Protein AF-A0AAV3JVP4-F1 (afdb_monomer_lite)

Radius of gyration: 19.72 Å; chains: 1; bounding box: 46×32×74 Å

Foldseek 3Di:
DDDDDDDDDDQDPLAAEDEDECPQQQAVVLCVVVQKDFDDDDFDDCVVPLPPLDLVVQLVSSVVSLVVVLVVLLVVCVPDDPVVSVVVSVVSGDDSVNSSVVSVVVNCQQPVQDFQYKYWYAHHVSQKIWIWGFHDGKFFDDPVVLVVSVVVCVVVVGRHDSGGIMTGTGTDDMDGPVRD

pLDDT: mean 93.38, std 7.6, range [49.28, 98.62]

Secondary structure (DSSP, 8-state):
-------PPPPPTT--EEE---TTTTTHHHHHHTTEEE---SS--HHHHTT---HHHHHHHHHHHHHHHHHHHHHHTTTS-HHHHHHHHHHHSPPHHHHHHHHHHHHIIIII--TT-EEEEE-GGGSEEEEEEE-S--EE--HHHHHHHHHHHHHTT-PPP--SEEEEEEEEEEEEGGG-

Structure (mmCIF, N/CA/C/O backbone):
data_AF-A0AAV3JVP4-F1
#
_entry.id   AF-A0AAV3JVP4-F1
#
loop_
_atom_site.group_PDB
_atom_site.id
_atom_site.type_symbol
_atom_site.label_atom_id
_atom_site.label_alt_id
_atom_site.label_comp_id
_atom_site.label_asym_id
_atom_site.label_entity_id
_atom_site.label_seq_id
_atom_site.pdbx_PDB_ins_code
_atom_site.Cartn_x
_atom_site.Cartn_y
_atom_site.Cartn_z
_atom_site.occupancy
_atom_site.B_iso_or_equiv
_atom_site.auth_seq_id
_atom_site.auth_comp_id
_atom_site.auth_asym_id
_atom_site.auth_atom_id
_atom_site.pdbx_PDB_model_num
ATOM 1 N N . MET A 1 1 ? 26.713 -7.521 -40.817 1.00 49.28 1 MET A N 1
ATOM 2 C CA . MET A 1 1 ? 26.461 -6.421 -39.860 1.00 49.28 1 MET A CA 1
ATOM 3 C C . MET A 1 1 ? 25.127 -6.695 -39.186 1.00 49.28 1 MET A C 1
ATOM 5 O O . MET A 1 1 ? 24.176 -6.955 -39.906 1.00 49.28 1 MET A O 1
ATOM 9 N N . LYS A 1 2 ? 25.055 -6.741 -37.848 1.00 52.38 2 LYS A N 1
ATOM 10 C CA . LYS A 1 2 ? 23.762 -6.778 -37.144 1.00 52.38 2 LYS A CA 1
ATOM 11 C C . LYS A 1 2 ? 23.298 -5.335 -36.994 1.00 52.38 2 LYS A C 1
ATOM 13 O O . LYS A 1 2 ? 23.964 -4.557 -36.320 1.00 52.38 2 LYS A O 1
ATOM 18 N N . GLU A 1 3 ? 22.216 -4.981 -37.668 1.00 61.09 3 GLU A N 1
ATOM 19 C CA . GLU A 1 3 ? 21.582 -3.678 -37.500 1.00 61.09 3 GLU A CA 1
ATOM 20 C C . GLU A 1 3 ? 20.998 -3.587 -36.084 1.00 61.09 3 GLU A C 1
ATOM 22 O O . GLU A 1 3 ? 20.192 -4.422 -35.671 1.00 61.09 3 GLU A O 1
ATOM 27 N N . ASN A 1 4 ? 21.452 -2.593 -35.319 1.00 64.12 4 ASN A N 1
ATOM 28 C CA . ASN A 1 4 ? 20.897 -2.268 -34.010 1.00 64.12 4 ASN A CA 1
ATOM 29 C C . ASN A 1 4 ? 19.707 -1.332 -34.215 1.00 64.12 4 ASN A C 1
ATOM 31 O O . ASN A 1 4 ? 19.873 -0.118 -34.323 1.00 64.12 4 ASN A O 1
ATOM 35 N N . TYR A 1 5 ? 18.507 -1.897 -34.264 1.00 74.88 5 TYR A N 1
ATOM 36 C CA . TYR A 1 5 ? 17.285 -1.106 -34.236 1.00 74.88 5 TYR A CA 1
ATOM 37 C C . TYR A 1 5 ? 17.066 -0.549 -32.827 1.00 74.88 5 TYR A C 1
ATOM 39 O O . TYR A 1 5 ? 17.050 -1.293 -31.843 1.00 74.88 5 TYR A O 1
ATOM 47 N N . LEU A 1 6 ? 16.883 0.769 -32.730 1.00 74.38 6 LEU A N 1
ATOM 48 C CA . LEU A 1 6 ? 16.379 1.416 -31.522 1.00 74.38 6 LEU A CA 1
ATOM 49 C C . LEU A 1 6 ? 14.953 0.922 -31.278 1.00 74.38 6 LEU A C 1
ATOM 51 O O . LEU A 1 6 ? 14.026 1.276 -32.005 1.00 74.38 6 LEU A O 1
ATOM 55 N N . LYS A 1 7 ? 14.780 0.087 -30.253 1.00 77.75 7 LYS A N 1
ATOM 56 C CA . LYS A 1 7 ? 13.455 -0.296 -29.778 1.00 77.75 7 LYS A CA 1
ATOM 57 C C . LYS A 1 7 ? 12.867 0.884 -29.006 1.00 77.75 7 LYS A C 1
ATOM 59 O O . LYS A 1 7 ? 13.333 1.199 -27.914 1.00 77.75 7 LYS A O 1
ATOM 64 N N . ILE A 1 8 ? 11.869 1.532 -29.595 1.00 78.25 8 ILE A N 1
ATOM 65 C CA . ILE A 1 8 ? 11.080 2.577 -28.944 1.00 78.25 8 ILE A CA 1
ATOM 66 C C . ILE A 1 8 ? 9.854 1.897 -28.339 1.00 78.25 8 ILE A C 1
ATOM 68 O O . ILE A 1 8 ? 9.064 1.292 -29.064 1.00 78.25 8 ILE A O 1
ATOM 72 N N . ASP A 1 9 ? 9.710 1.973 -27.020 1.00 76.56 9 ASP A N 1
ATOM 73 C CA . ASP A 1 9 ? 8.496 1.509 -26.356 1.00 76.56 9 ASP A CA 1
ATOM 74 C C . ASP A 1 9 ? 7.389 2.559 -26.553 1.00 76.56 9 ASP A C 1
ATOM 76 O O . ASP A 1 9 ? 7.583 3.745 -26.279 1.00 76.56 9 ASP A O 1
ATOM 80 N N . ILE A 1 10 ? 6.233 2.126 -27.059 1.00 84.00 10 ILE A N 1
ATOM 81 C CA . ILE A 1 10 ? 5.043 2.969 -27.215 1.00 84.00 10 ILE A CA 1
ATOM 82 C C . ILE A 1 10 ? 4.247 2.884 -25.915 1.00 84.00 10 ILE A C 1
ATOM 84 O O . ILE A 1 10 ? 3.867 1.789 -25.499 1.00 84.00 10 ILE A O 1
ATOM 88 N N . ILE A 1 11 ? 3.995 4.032 -25.286 1.00 87.38 11 ILE A N 1
ATOM 89 C CA . ILE A 1 11 ? 3.159 4.126 -24.087 1.00 87.38 11 ILE A CA 1
ATOM 90 C C . ILE A 1 11 ? 1.717 4.409 -24.534 1.00 87.38 11 ILE A C 1
ATOM 92 O O . ILE A 1 11 ? 1.503 5.417 -25.207 1.00 87.38 11 ILE A O 1
ATOM 96 N N . PRO A 1 12 ? 0.743 3.544 -24.203 1.00 89.88 12 PRO A N 1
ATOM 97 C CA . PRO A 1 12 ? -0.665 3.791 -24.502 1.00 89.88 12 PRO A CA 1
ATOM 98 C C . PRO A 1 12 ? -1.199 5.090 -23.874 1.00 89.88 12 PRO A C 1
ATOM 100 O O . PRO A 1 12 ? -0.847 5.436 -22.748 1.00 89.88 12 PRO A O 1
ATOM 103 N N . ASP A 1 13 ? -2.126 5.770 -24.553 1.00 90.44 13 ASP A N 1
ATOM 104 C CA . ASP A 1 13 ? -2.698 7.045 -24.078 1.00 90.44 13 ASP A CA 1
ATOM 105 C C . ASP A 1 13 ? -3.485 6.922 -22.761 1.00 90.44 13 ASP A C 1
ATOM 107 O O . ASP A 1 13 ? -3.689 7.904 -22.052 1.00 90.44 13 ASP A O 1
ATOM 111 N N . ASN A 1 14 ? -3.943 5.716 -22.421 1.00 91.12 14 ASN A N 1
ATOM 112 C CA . ASN A 1 14 ? -4.677 5.431 -21.189 1.00 91.12 14 ASN A CA 1
ATOM 113 C C . ASN A 1 14 ? -3.769 5.062 -20.002 1.00 91.12 14 ASN A C 1
ATOM 115 O O . ASN A 1 14 ? -4.283 4.684 -18.948 1.00 91.12 14 ASN A O 1
ATOM 119 N N . THR A 1 15 ? -2.446 5.126 -20.167 1.00 94.25 15 THR A N 1
ATOM 120 C CA . THR A 1 15 ? -1.484 4.813 -19.111 1.00 94.25 15 THR A CA 1
ATOM 121 C C . THR A 1 15 ? -1.413 5.932 -18.076 1.00 94.25 15 THR A C 1
ATOM 123 O O . THR A 1 15 ? -1.081 7.075 -18.394 1.00 94.25 15 THR A O 1
ATOM 126 N N . ASN A 1 16 ? -1.649 5.585 -16.810 1.00 97.00 16 ASN A N 1
ATOM 127 C CA . ASN A 1 16 ? -1.511 6.512 -15.691 1.00 97.00 16 ASN A CA 1
ATOM 128 C C . ASN A 1 16 ? -0.140 6.395 -15.011 1.00 97.00 16 ASN A C 1
ATOM 130 O O . ASN A 1 16 ? 0.576 5.396 -15.132 1.00 97.00 16 ASN A O 1
ATOM 134 N N . TYR A 1 17 ? 0.200 7.429 -14.242 1.00 96.38 17 TYR A N 1
ATOM 135 C CA . TYR A 1 17 ? 1.438 7.523 -13.473 1.00 96.38 17 TYR A CA 1
ATOM 136 C C . TYR A 1 17 ? 1.111 7.797 -12.011 1.00 96.38 17 TYR A C 1
ATOM 138 O O . TYR A 1 17 ? 0.401 8.750 -11.690 1.00 96.38 17 TYR A O 1
ATOM 146 N N . TRP A 1 18 ? 1.679 6.997 -11.116 1.00 97.88 18 TRP A N 1
ATOM 147 C CA . TRP A 1 18 ? 1.369 7.056 -9.693 1.00 97.88 18 TRP A CA 1
ATOM 148 C C . TRP A 1 18 ? 2.633 7.216 -8.859 1.00 97.88 18 TRP A C 1
ATOM 150 O O . TRP A 1 18 ? 3.611 6.488 -9.024 1.00 97.88 18 TRP A O 1
ATOM 160 N N . LEU A 1 19 ? 2.597 8.138 -7.899 1.00 96.88 19 LEU A N 1
ATOM 161 C CA . LEU A 1 19 ? 3.649 8.288 -6.899 1.00 96.88 19 LEU A CA 1
ATOM 162 C C . LEU A 1 19 ? 3.272 7.519 -5.630 1.00 96.88 19 LEU A C 1
ATOM 164 O O . LEU A 1 19 ? 2.370 7.931 -4.898 1.00 96.88 19 LEU A O 1
ATOM 168 N N . ILE A 1 20 ? 4.017 6.462 -5.307 1.00 97.00 20 ILE A N 1
ATOM 169 C CA . ILE A 1 20 ? 3.844 5.715 -4.055 1.00 97.00 20 ILE A CA 1
ATOM 170 C C . ILE A 1 20 ? 4.991 6.047 -3.103 1.00 97.00 20 ILE A C 1
ATOM 172 O O . ILE A 1 20 ? 6.163 5.797 -3.372 1.00 97.00 20 ILE A O 1
ATOM 176 N N . ARG A 1 21 ? 4.656 6.633 -1.949 1.00 93.94 21 ARG A N 1
ATOM 177 C CA . ARG A 1 21 ? 5.646 7.019 -0.934 1.00 93.94 21 ARG A CA 1
ATOM 178 C C . ARG A 1 21 ? 6.110 5.811 -0.118 1.00 93.94 21 ARG A C 1
ATOM 180 O O . ARG A 1 21 ? 5.309 4.997 0.323 1.00 93.94 21 ARG A O 1
ATOM 187 N N . THR A 1 22 ? 7.400 5.780 0.190 1.00 96.12 22 THR A N 1
ATOM 188 C CA . THR A 1 22 ? 8.118 4.668 0.844 1.00 96.12 22 THR A CA 1
ATOM 189 C C . THR A 1 22 ? 8.333 4.882 2.345 1.00 96.12 22 THR A C 1
ATOM 191 O O . THR A 1 22 ? 9.335 4.443 2.904 1.00 96.12 22 THR A O 1
ATOM 194 N N . ASN A 1 23 ? 7.435 5.614 3.013 1.00 94.31 23 ASN A N 1
ATOM 195 C CA . ASN A 1 23 ? 7.573 5.982 4.429 1.00 94.31 23 ASN A CA 1
ATOM 196 C C . ASN A 1 23 ? 8.948 6.612 4.759 1.00 94.31 23 ASN A C 1
ATOM 198 O O . ASN A 1 23 ? 9.765 6.070 5.512 1.00 94.31 23 ASN A O 1
ATOM 202 N N . GLY A 1 24 ? 9.232 7.745 4.110 1.00 93.19 24 GLY A N 1
ATOM 203 C CA . GLY A 1 24 ? 10.501 8.460 4.257 1.00 93.19 24 GLY A CA 1
ATOM 204 C C . GLY A 1 24 ? 11.709 7.707 3.691 1.00 93.19 24 GLY A C 1
ATOM 205 O O . GLY A 1 24 ? 12.805 7.889 4.201 1.00 93.19 24 GLY A O 1
ATOM 206 N N . GLY A 1 25 ? 11.529 6.846 2.684 1.00 95.56 25 GLY A N 1
ATOM 207 C CA . GLY A 1 25 ? 12.598 6.016 2.116 1.00 95.56 25 GLY A CA 1
ATOM 208 C C . GLY A 1 25 ? 12.750 4.648 2.779 1.00 95.56 25 GLY A C 1
ATOM 209 O O . GLY A 1 25 ? 13.395 3.775 2.210 1.00 95.56 25 GLY A O 1
ATOM 210 N N . SER A 1 26 ? 12.131 4.423 3.943 1.00 96.50 26 SER A N 1
ATOM 211 C CA . SER A 1 26 ? 12.301 3.182 4.710 1.00 96.50 26 SER A CA 1
ATOM 212 C C . SER A 1 26 ? 11.933 1.932 3.910 1.00 96.50 26 SER A C 1
ATOM 214 O O . SER A 1 26 ? 12.611 0.926 4.038 1.00 96.50 26 SER A O 1
ATOM 216 N N . TRP A 1 27 ? 10.892 1.988 3.080 1.00 97.44 27 TRP A N 1
ATOM 217 C CA . TRP A 1 27 ? 10.420 0.839 2.294 1.00 97.44 27 TRP A CA 1
ATOM 218 C C . TRP A 1 27 ? 10.976 0.793 0.867 1.00 97.44 27 TRP A C 1
ATOM 220 O O . TRP A 1 27 ? 10.556 -0.045 0.080 1.00 97.44 27 TRP A O 1
ATOM 230 N N . TYR A 1 28 ? 11.899 1.690 0.505 1.00 97.56 28 TYR A N 1
ATOM 231 C CA . TYR A 1 28 ? 12.413 1.774 -0.865 1.00 97.56 28 TYR A CA 1
ATOM 232 C C . TYR A 1 28 ? 13.104 0.474 -1.299 1.00 97.56 28 TYR A C 1
ATOM 234 O O . TYR A 1 28 ? 12.757 -0.098 -2.329 1.00 97.56 28 TYR A O 1
ATOM 242 N N . ASN A 1 29 ? 14.025 -0.030 -0.474 1.00 97.25 29 ASN A N 1
ATOM 243 C CA . ASN A 1 29 ? 14.744 -1.274 -0.758 1.00 97.25 29 ASN A CA 1
ATOM 244 C C . ASN A 1 29 ? 13.821 -2.496 -0.738 1.00 97.25 29 ASN A C 1
ATOM 246 O O . ASN A 1 29 ? 13.970 -3.374 -1.575 1.00 97.25 29 ASN A O 1
ATOM 250 N N . ASP A 1 30 ? 12.835 -2.529 0.160 1.00 97.62 30 ASP A N 1
ATOM 251 C CA . ASP A 1 30 ? 11.842 -3.606 0.202 1.00 97.62 30 ASP A CA 1
ATOM 252 C C . ASP A 1 30 ? 11.052 -3.718 -1.101 1.00 97.62 30 ASP A C 1
ATOM 254 O O . ASP A 1 30 ? 10.966 -4.793 -1.690 1.00 97.62 30 ASP A O 1
ATOM 258 N N . PHE A 1 31 ? 10.523 -2.592 -1.574 1.00 98.00 31 PHE A N 1
ATOM 259 C CA . PHE A 1 31 ? 9.741 -2.535 -2.805 1.00 98.00 31 PHE A CA 1
ATOM 260 C C . PHE A 1 31 ? 10.566 -2.962 -4.021 1.00 98.00 31 PHE A C 1
ATOM 262 O O . PHE A 1 31 ? 10.081 -3.686 -4.891 1.00 98.00 31 PHE A O 1
ATOM 269 N N . LYS A 1 32 ? 11.841 -2.570 -4.050 1.00 96.94 32 LYS A N 1
ATOM 270 C CA . LYS A 1 32 ? 12.779 -2.949 -5.105 1.00 96.94 32 LYS A CA 1
ATOM 271 C C . LYS A 1 32 ? 13.158 -4.420 -5.084 1.00 96.94 32 LYS A C 1
ATOM 273 O O . LYS A 1 32 ? 13.029 -5.089 -6.097 1.00 96.94 32 LYS A O 1
ATOM 278 N N . TYR A 1 33 ? 13.649 -4.912 -3.953 1.00 96.62 33 TYR A N 1
ATOM 279 C CA . TYR A 1 33 ? 14.196 -6.264 -3.862 1.00 96.62 33 TYR A CA 1
ATOM 280 C C . TYR A 1 33 ? 13.122 -7.344 -3.953 1.00 96.62 33 TYR A C 1
ATOM 282 O O . TYR A 1 33 ? 13.435 -8.467 -4.331 1.00 96.62 33 TYR A O 1
ATOM 290 N N . ASN A 1 34 ? 11.871 -7.000 -3.637 1.00 96.75 34 ASN A N 1
ATOM 291 C CA . ASN A 1 34 ? 10.745 -7.929 -3.675 1.00 96.75 34 ASN A CA 1
ATOM 292 C C . ASN A 1 34 ? 9.727 -7.595 -4.782 1.00 96.75 34 ASN A C 1
ATOM 294 O O . ASN A 1 34 ? 8.606 -8.096 -4.734 1.00 96.75 34 ASN A O 1
ATOM 298 N N . ASP A 1 35 ? 10.095 -6.746 -5.754 1.00 98.00 35 ASP A N 1
ATOM 299 C CA . ASP A 1 35 ? 9.295 -6.435 -6.952 1.00 98.00 35 ASP A CA 1
ATOM 300 C C . ASP A 1 35 ? 7.828 -6.076 -6.649 1.00 98.00 35 ASP A C 1
ATOM 302 O O . ASP A 1 35 ? 6.884 -6.562 -7.282 1.00 98.00 35 ASP A O 1
ATOM 306 N N . HIS A 1 36 ? 7.609 -5.221 -5.646 1.00 98.19 36 HIS A N 1
ATOM 307 C CA . HIS A 1 36 ? 6.264 -4.842 -5.210 1.00 98.19 36 HIS A CA 1
ATOM 308 C C . HIS A 1 36 ? 6.169 -3.401 -4.741 1.00 98.19 36 HIS A C 1
ATOM 310 O O . HIS A 1 36 ? 7.156 -2.727 -4.472 1.00 98.19 36 HIS A O 1
ATOM 316 N N . VAL A 1 37 ? 4.935 -2.944 -4.591 1.00 98.31 37 VAL A N 1
ATOM 317 C CA . VAL A 1 37 ? 4.585 -1.781 -3.781 1.00 98.31 37 VAL A CA 1
ATOM 318 C C . VAL A 1 37 ? 3.385 -2.124 -2.928 1.00 98.31 37 VAL A C 1
ATOM 320 O O . VAL A 1 37 ? 2.490 -2.848 -3.361 1.00 98.31 37 VAL A O 1
ATOM 323 N N . SER A 1 38 ? 3.336 -1.563 -1.726 1.00 97.25 38 SER A N 1
ATOM 324 C CA . SER A 1 38 ? 2.237 -1.795 -0.7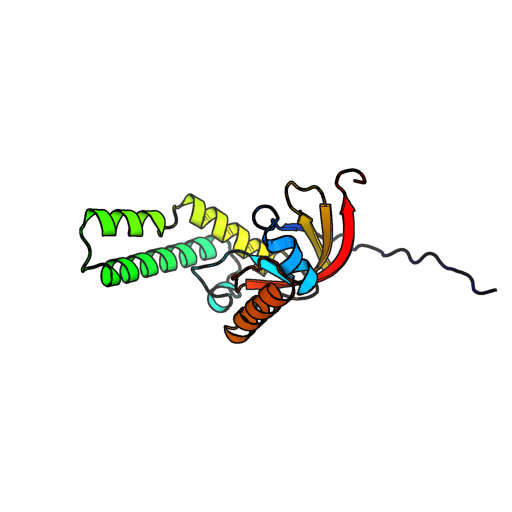92 1.00 97.25 38 SER A CA 1
ATOM 325 C C . SER A 1 38 ? 1.656 -0.499 -0.254 1.00 97.25 38 SER A C 1
ATOM 327 O O . SER A 1 38 ? 2.299 0.555 -0.266 1.00 97.25 38 SER A O 1
ATOM 329 N N . ILE A 1 39 ? 0.427 -0.591 0.247 1.00 95.94 39 ILE A N 1
ATOM 330 C CA . ILE A 1 39 ? -0.280 0.529 0.854 1.00 95.94 39 ILE A CA 1
ATOM 331 C C . ILE A 1 39 ? -0.689 0.203 2.284 1.00 95.94 39 ILE A C 1
ATOM 333 O O . ILE A 1 39 ? -1.115 -0.905 2.600 1.00 95.94 39 ILE A O 1
ATOM 337 N N . THR A 1 40 ? -0.568 1.191 3.168 1.00 92.50 40 THR A N 1
ATOM 338 C CA . THR A 1 40 ? -0.982 1.029 4.561 1.00 92.50 40 THR A CA 1
ATOM 339 C C . THR A 1 40 ? -2.483 0.815 4.661 1.00 92.50 40 THR A C 1
ATOM 341 O O . THR A 1 40 ? -3.262 1.722 4.373 1.00 92.50 40 THR A O 1
ATOM 344 N N . ASN A 1 41 ? -2.853 -0.374 5.125 1.00 89.88 41 ASN A N 1
ATOM 345 C CA . ASN A 1 41 ? -4.211 -0.785 5.431 1.00 89.88 41 ASN A CA 1
ATOM 346 C C . ASN A 1 41 ? -4.184 -1.675 6.679 1.00 89.88 41 ASN A C 1
ATOM 348 O O . ASN A 1 41 ? -3.590 -2.749 6.666 1.00 89.88 41 ASN A O 1
ATOM 352 N N . ASN A 1 42 ? -4.791 -1.215 7.767 1.00 80.31 42 ASN A N 1
ATOM 353 C CA . ASN A 1 42 ? -4.794 -1.906 9.059 1.00 80.31 42 ASN A CA 1
ATOM 354 C C . ASN A 1 42 ? -6.210 -2.111 9.625 1.00 80.31 42 ASN A C 1
ATOM 356 O O . ASN A 1 42 ? -6.361 -2.311 10.838 1.00 80.31 42 ASN A O 1
ATOM 360 N N . ILE A 1 43 ? -7.238 -1.989 8.777 1.00 89.00 43 ILE A N 1
ATOM 361 C CA . ILE A 1 43 ? -8.648 -2.008 9.198 1.00 89.00 43 ILE A CA 1
ATOM 362 C C . ILE A 1 43 ? -9.488 -2.998 8.400 1.00 89.00 43 ILE A C 1
ATOM 364 O O . ILE A 1 43 ? -10.388 -3.610 8.974 1.00 89.00 43 ILE A O 1
ATOM 368 N N . VAL A 1 44 ? -9.229 -3.157 7.103 1.00 93.44 44 VAL A N 1
ATOM 369 C CA . VAL A 1 44 ? -10.082 -3.963 6.221 1.00 93.44 44 VAL A CA 1
ATOM 370 C C . VAL A 1 44 ? -9.235 -4.892 5.370 1.00 93.44 44 VAL A C 1
ATOM 372 O O . VAL A 1 44 ? -8.090 -4.566 5.078 1.00 93.44 44 VAL A O 1
ATOM 375 N N . ASP A 1 45 ? -9.788 -6.026 4.967 1.00 93.44 45 ASP A N 1
ATOM 376 C CA . ASP A 1 45 ? -9.163 -6.890 3.967 1.00 93.44 45 ASP A CA 1
ATOM 377 C C . ASP A 1 45 ? -9.605 -6.496 2.545 1.00 93.44 45 ASP A C 1
ATOM 379 O O . ASP A 1 45 ? -10.590 -5.775 2.341 1.00 93.44 45 ASP A O 1
ATOM 383 N N . LEU A 1 46 ? -8.867 -6.971 1.546 1.00 94.94 46 LEU A N 1
ATOM 384 C CA . LEU A 1 46 ? -9.161 -6.747 0.133 1.00 94.94 46 LEU A CA 1
ATOM 385 C C . LEU A 1 46 ? -10.504 -7.356 -0.270 1.00 94.94 46 LEU A C 1
ATOM 387 O O . LEU A 1 46 ? -11.244 -6.746 -1.038 1.00 94.94 46 LEU A O 1
ATOM 391 N N . ASN A 1 47 ? -10.839 -8.540 0.245 1.00 94.00 47 ASN A N 1
ATOM 392 C CA . ASN A 1 47 ? -12.081 -9.226 -0.113 1.00 94.00 47 ASN A CA 1
ATOM 393 C C . ASN A 1 47 ? -13.331 -8.431 0.281 1.00 94.00 47 ASN A C 1
ATOM 395 O O . ASN A 1 47 ? -14.327 -8.492 -0.434 1.00 94.00 47 ASN A O 1
ATOM 399 N N . THR A 1 48 ? -13.268 -7.655 1.364 1.00 94.88 48 THR A N 1
ATOM 400 C CA . THR A 1 48 ? -14.341 -6.751 1.792 1.00 94.88 48 THR A CA 1
ATOM 401 C C . THR A 1 48 ? -14.541 -5.601 0.802 1.00 94.88 48 THR A C 1
ATOM 403 O O . THR A 1 48 ? -15.652 -5.096 0.668 1.00 94.88 48 THR A O 1
ATOM 406 N N . LEU A 1 49 ? -13.478 -5.162 0.124 1.00 95.19 49 LEU A N 1
ATOM 407 C CA . LEU A 1 49 ? -13.487 -3.950 -0.695 1.00 95.19 49 LEU A CA 1
ATOM 408 C C . LEU A 1 49 ? -13.575 -4.201 -2.203 1.00 95.19 49 LEU A C 1
ATOM 410 O O . LEU A 1 49 ? -14.122 -3.364 -2.910 1.00 95.19 49 LEU A O 1
ATOM 414 N N . LYS A 1 50 ? -13.060 -5.328 -2.703 1.00 92.62 50 LYS A N 1
ATOM 415 C CA . LYS A 1 50 ? -12.844 -5.567 -4.143 1.00 92.62 50 LYS A CA 1
ATOM 416 C C . LYS A 1 50 ? -14.103 -5.485 -5.017 1.00 92.62 50 LYS A C 1
ATOM 418 O O . LYS A 1 50 ? -13.988 -5.193 -6.200 1.00 92.62 50 LYS A O 1
ATOM 423 N N . GLU A 1 51 ? -15.282 -5.735 -4.447 1.00 92.81 51 GLU A N 1
ATOM 424 C CA . GLU A 1 51 ? -16.568 -5.669 -5.161 1.00 92.81 51 GLU A CA 1
ATOM 425 C C . GLU A 1 51 ? -17.250 -4.292 -5.031 1.00 92.81 51 GLU A C 1
ATOM 427 O O . GLU A 1 51 ? -18.305 -4.048 -5.617 1.00 92.81 51 GLU A O 1
ATOM 432 N N . ILE A 1 52 ? -16.678 -3.373 -4.248 1.00 94.38 52 ILE A N 1
ATOM 433 C CA . ILE A 1 52 ? -17.250 -2.050 -4.003 1.00 94.38 52 ILE A CA 1
ATOM 434 C C . ILE A 1 52 ? -16.766 -1.088 -5.084 1.00 94.38 52 ILE A C 1
ATOM 436 O O . ILE A 1 52 ? -15.591 -0.775 -5.184 1.00 94.38 52 ILE A O 1
ATOM 440 N N . ASN A 1 53 ? -17.687 -0.529 -5.860 1.00 92.81 53 ASN A N 1
ATOM 441 C CA . ASN A 1 53 ? -17.355 0.357 -6.979 1.00 92.81 53 ASN A CA 1
ATOM 442 C C . ASN A 1 53 ? -17.526 1.856 -6.676 1.00 92.81 53 ASN A C 1
ATOM 444 O O . ASN A 1 53 ? -17.354 2.686 -7.568 1.00 92.81 53 ASN A O 1
ATOM 448 N N . LYS A 1 54 ? -17.871 2.225 -5.435 1.00 95.31 54 LYS A N 1
ATOM 449 C CA . LYS A 1 54 ? -18.122 3.613 -5.025 1.00 95.31 54 LYS A CA 1
ATOM 450 C C . LYS A 1 54 ? -17.284 4.006 -3.816 1.00 95.31 54 LYS A C 1
ATOM 452 O O . LYS A 1 54 ? -17.334 3.366 -2.766 1.00 95.31 54 LYS A O 1
ATOM 457 N N . LEU A 1 55 ? -16.609 5.148 -3.927 1.00 94.19 55 LEU A N 1
ATOM 458 C CA . LEU A 1 55 ? -15.797 5.718 -2.851 1.00 94.19 55 LEU A CA 1
ATOM 459 C C . LEU A 1 55 ? -16.595 5.999 -1.562 1.00 94.19 55 LEU A C 1
ATOM 461 O O . LEU A 1 55 ? -16.066 5.861 -0.461 1.00 94.19 55 LEU A O 1
ATOM 465 N N . GLU A 1 56 ? -17.869 6.381 -1.662 1.00 94.62 56 GLU A N 1
ATOM 466 C CA . GLU A 1 56 ? -18.682 6.630 -0.462 1.00 94.62 56 GLU A CA 1
ATOM 467 C C . GLU A 1 56 ? -18.974 5.353 0.332 1.00 94.62 56 GLU A C 1
ATOM 469 O O . GLU A 1 56 ? -19.062 5.393 1.560 1.00 94.62 56 GLU A O 1
ATOM 474 N N . ASP A 1 57 ? -19.058 4.205 -0.337 1.00 96.38 57 ASP A N 1
ATOM 475 C CA . ASP A 1 57 ? -19.281 2.928 0.335 1.00 96.38 57 ASP A CA 1
ATOM 476 C C . ASP A 1 57 ? -17.997 2.427 1.017 1.00 96.38 57 ASP A C 1
ATOM 478 O O . ASP A 1 57 ? -18.069 1.892 2.124 1.00 96.38 57 ASP A O 1
ATOM 482 N N . TYR A 1 58 ? -16.815 2.743 0.468 1.00 96.25 58 TYR A N 1
ATOM 483 C CA . TYR A 1 58 ? -15.532 2.572 1.170 1.00 96.25 58 TYR A CA 1
ATOM 484 C C . TYR A 1 58 ? -15.519 3.299 2.520 1.00 96.25 58 TYR A C 1
ATOM 486 O O . TYR A 1 58 ? -15.175 2.703 3.543 1.00 96.25 58 TYR A O 1
ATOM 494 N N . LYS A 1 59 ? -15.935 4.576 2.548 1.00 96.31 59 LYS A N 1
ATOM 495 C CA . LYS A 1 59 ? -15.963 5.368 3.790 1.00 96.31 59 LYS A CA 1
ATOM 496 C C . LYS A 1 59 ? -16.880 4.744 4.835 1.00 96.31 59 LYS A C 1
ATOM 498 O O . LYS A 1 59 ? -16.509 4.700 6.008 1.00 96.31 59 LYS A O 1
ATOM 503 N N . LYS A 1 60 ? -18.052 4.242 4.428 1.00 96.81 60 LYS A N 1
ATOM 504 C CA . LYS A 1 60 ? -18.987 3.551 5.331 1.00 96.81 60 LYS A CA 1
ATOM 505 C C . LYS A 1 60 ? -18.349 2.298 5.921 1.00 96.81 60 LYS A C 1
ATOM 507 O O . LYS A 1 60 ? -18.294 2.173 7.140 1.00 96.81 60 LYS A O 1
ATOM 512 N N . VAL A 1 61 ? -17.798 1.422 5.077 1.00 96.94 61 VAL A N 1
ATOM 513 C CA . VAL A 1 61 ? -17.153 0.171 5.509 1.00 96.94 61 VAL A CA 1
ATOM 514 C C . VAL A 1 61 ? -15.997 0.440 6.470 1.00 96.94 61 VAL A C 1
ATOM 516 O O . VAL A 1 61 ? -15.926 -0.170 7.538 1.00 96.94 61 VAL A O 1
ATOM 519 N N . ILE A 1 62 ? -15.113 1.381 6.129 1.00 96.38 62 ILE A N 1
ATOM 520 C CA . ILE A 1 62 ? -13.953 1.724 6.960 1.00 96.38 62 ILE A CA 1
ATOM 521 C C . ILE A 1 62 ? -14.400 2.340 8.288 1.00 96.38 62 ILE A C 1
ATOM 523 O O . ILE A 1 62 ? -13.835 1.993 9.323 1.00 96.38 62 ILE A O 1
ATOM 527 N N . THR A 1 63 ? -15.435 3.187 8.289 1.00 96.88 63 THR A N 1
ATOM 528 C CA . THR A 1 63 ? -16.021 3.736 9.525 1.00 96.88 63 THR A CA 1
ATOM 529 C C . THR A 1 63 ? -16.551 2.613 10.412 1.00 96.88 63 THR A C 1
ATOM 531 O O . THR A 1 63 ? -16.134 2.494 11.560 1.00 96.88 63 THR A O 1
ATOM 534 N N . SER A 1 64 ? -17.385 1.718 9.873 1.00 96.62 64 SER A N 1
ATOM 535 C CA . SER A 1 64 ? -17.957 0.608 10.642 1.00 96.62 64 SER A CA 1
ATOM 536 C C . SER A 1 64 ? -16.890 -0.338 11.202 1.00 96.62 64 SER A C 1
ATOM 538 O O . SER A 1 64 ? -17.000 -0.800 12.341 1.00 96.62 64 SER A O 1
ATOM 540 N N . LYS A 1 65 ? -15.833 -0.619 10.432 1.00 96.50 65 LYS A N 1
ATOM 541 C CA . LYS A 1 65 ? -14.709 -1.455 10.880 1.00 96.50 65 LYS A CA 1
ATOM 542 C C . LYS A 1 65 ? -13.855 -0.749 11.934 1.00 96.50 65 LYS A C 1
ATOM 544 O O . LYS A 1 65 ? -13.459 -1.390 12.905 1.00 96.50 65 LYS A O 1
ATOM 549 N N . ASN A 1 66 ? -13.622 0.556 11.793 1.00 95.75 66 ASN A N 1
ATOM 550 C CA . ASN A 1 66 ? -12.943 1.362 12.804 1.00 95.75 66 ASN A CA 1
ATOM 551 C C . ASN A 1 66 ? -13.730 1.375 14.127 1.00 95.75 66 ASN A C 1
ATOM 553 O O . ASN A 1 66 ? -13.156 1.078 15.171 1.00 95.75 66 ASN A O 1
ATOM 557 N N . ASP A 1 67 ? -15.044 1.604 14.082 1.00 95.56 67 ASP A N 1
ATOM 558 C CA . ASP A 1 67 ? -15.907 1.600 15.271 1.00 95.56 67 ASP A CA 1
ATOM 559 C C . ASP A 1 67 ? -15.933 0.230 15.961 1.00 95.56 67 ASP A C 1
ATOM 561 O O . ASP A 1 67 ? -15.876 0.139 17.189 1.00 95.56 67 ASP A O 1
ATOM 565 N N . SER A 1 68 ? -15.990 -0.851 15.178 1.00 95.44 68 SER A N 1
ATOM 566 C CA . SER A 1 68 ? -15.954 -2.223 15.703 1.00 95.44 68 SER A CA 1
ATOM 567 C C . SER A 1 68 ? -14.622 -2.511 16.399 1.00 95.44 68 SER A C 1
ATOM 569 O O . SER A 1 68 ? -14.609 -2.959 17.544 1.00 95.44 68 SER A O 1
ATOM 571 N N . LYS A 1 69 ? -13.503 -2.129 15.770 1.00 94.44 69 LYS A N 1
ATOM 572 C CA . LYS A 1 69 ? -12.160 -2.239 16.351 1.00 94.44 69 LYS A CA 1
ATOM 573 C C . LYS A 1 69 ? -12.020 -1.435 17.646 1.00 94.44 69 LYS A C 1
ATOM 575 O O . LYS A 1 69 ? -11.404 -1.914 18.593 1.00 94.44 69 LYS A O 1
ATOM 580 N N . GLN A 1 70 ? -12.608 -0.237 17.721 1.00 94.44 70 GLN A N 1
ATOM 581 C CA . GLN A 1 70 ? -12.620 0.566 18.950 1.00 94.44 70 GLN A CA 1
ATOM 582 C C . GLN A 1 70 ? -13.411 -0.111 20.075 1.00 94.44 70 GLN A C 1
ATOM 584 O O . GLN A 1 70 ? -12.980 -0.090 21.228 1.00 94.44 70 GLN A O 1
ATOM 589 N N . LYS A 1 71 ? -14.546 -0.748 19.762 1.00 94.75 71 LYS A N 1
ATOM 590 C CA . LYS A 1 71 ? -15.337 -1.503 20.749 1.00 94.75 71 LYS A CA 1
ATOM 591 C C . LYS A 1 71 ? -14.572 -2.711 21.286 1.00 94.75 71 LYS A C 1
ATOM 593 O O . LYS A 1 71 ? -14.538 -2.901 22.499 1.00 94.75 71 LYS A O 1
ATOM 598 N N . GLU A 1 72 ? -13.947 -3.490 20.407 1.00 94.69 72 GLU A N 1
ATOM 599 C CA . GLU A 1 72 ? -13.115 -4.641 20.785 1.00 94.69 72 GLU A CA 1
ATOM 600 C C . GLU A 1 72 ? -11.922 -4.207 21.643 1.00 94.69 72 GLU A C 1
ATOM 602 O O . GLU A 1 72 ? -11.672 -4.773 22.707 1.00 94.69 72 GLU A O 1
ATOM 607 N N . LEU A 1 73 ? -11.230 -3.139 21.235 1.00 94.31 73 LEU A N 1
ATOM 608 C CA . LEU A 1 73 ? -10.101 -2.605 21.986 1.00 94.31 73 LEU A CA 1
ATOM 609 C C . LEU A 1 73 ? -10.533 -2.085 23.362 1.00 94.31 73 LEU A C 1
ATOM 611 O O . LEU A 1 73 ? -9.874 -2.370 24.357 1.00 94.31 73 LEU A O 1
ATOM 615 N N . LYS A 1 74 ? -11.669 -1.385 23.458 1.00 93.81 74 LYS A N 1
ATOM 616 C CA . LYS A 1 74 ? -12.207 -0.921 24.745 1.00 93.81 74 LYS A CA 1
ATOM 617 C C . LYS A 1 74 ? -12.481 -2.085 25.703 1.00 93.81 74 LYS A C 1
ATOM 619 O O . LYS A 1 74 ? -12.219 -1.945 26.894 1.00 93.81 74 LYS A O 1
ATOM 624 N N . GLN A 1 75 ? -12.972 -3.218 25.194 1.00 93.81 75 GLN A N 1
ATOM 625 C CA . GLN A 1 75 ? -13.186 -4.432 25.991 1.00 93.81 75 GLN A CA 1
ATOM 626 C C . GLN A 1 75 ? -11.863 -5.076 26.429 1.00 93.81 75 GLN A C 1
ATOM 628 O O . GLN A 1 75 ? -11.721 -5.464 27.584 1.00 93.81 75 GLN A O 1
ATOM 633 N N . ALA A 1 76 ? -10.865 -5.135 25.544 1.00 94.00 76 ALA A N 1
ATOM 634 C CA . ALA A 1 76 ? -9.551 -5.691 25.872 1.00 94.00 76 ALA A CA 1
ATOM 635 C C . ALA A 1 76 ? -8.789 -4.873 26.937 1.00 94.00 76 ALA A C 1
ATOM 637 O O . ALA A 1 76 ? -7.944 -5.413 27.647 1.00 94.00 76 ALA A O 1
ATOM 638 N N . LEU A 1 77 ? -9.089 -3.576 27.064 1.00 94.44 77 LEU A N 1
ATOM 639 C CA . LEU A 1 77 ? -8.414 -2.646 27.975 1.00 94.44 77 LEU A CA 1
ATOM 640 C C . LEU A 1 77 ? -9.174 -2.403 29.293 1.00 94.44 77 LEU A C 1
ATOM 642 O O . LEU A 1 77 ? -8.845 -1.461 30.012 1.00 94.44 77 LEU A O 1
ATOM 646 N N . LEU A 1 78 ? -10.182 -3.218 29.630 1.00 92.62 78 LEU A N 1
ATOM 647 C CA . LEU A 1 78 ? -11.007 -3.028 30.837 1.00 92.62 78 LEU A CA 1
ATOM 648 C C . LEU A 1 78 ? -10.209 -3.036 32.151 1.00 92.62 78 LEU A C 1
ATOM 650 O O . LEU A 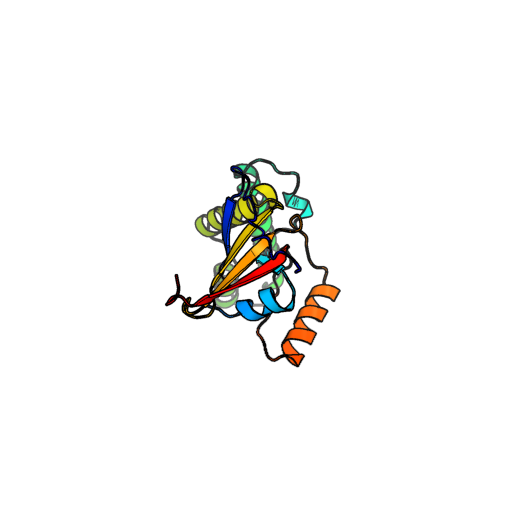1 78 ? -10.630 -2.395 33.108 1.00 92.62 78 LEU A O 1
ATOM 654 N N . ASN A 1 79 ? -9.066 -3.726 32.184 1.00 93.56 79 ASN A N 1
ATOM 655 C CA . ASN A 1 79 ? -8.227 -3.866 33.379 1.00 93.56 79 ASN A CA 1
ATOM 656 C C . ASN A 1 79 ? -7.226 -2.711 33.581 1.00 93.56 79 ASN A C 1
ATOM 658 O O . ASN A 1 79 ? -6.491 -2.718 34.565 1.00 93.56 79 ASN A O 1
ATOM 662 N N . LEU A 1 80 ? -7.145 -1.757 32.648 1.00 93.00 80 LEU A N 1
ATOM 663 C CA . LEU A 1 80 ? -6.261 -0.594 32.764 1.00 93.00 80 LEU A CA 1
ATOM 664 C C . LEU A 1 80 ? -6.954 0.565 33.477 1.00 93.00 80 LEU A C 1
ATOM 666 O O . LEU A 1 80 ? -8.185 0.648 33.515 1.00 93.00 80 LEU A O 1
ATOM 670 N N . SER A 1 81 ? -6.154 1.503 33.989 1.00 93.38 81 SER A N 1
ATOM 671 C CA . SER A 1 81 ? -6.696 2.762 34.493 1.00 93.38 81 SER A CA 1
ATOM 672 C C . SER A 1 81 ? -7.407 3.537 33.377 1.00 93.38 81 SER A C 1
ATOM 674 O O . SER A 1 81 ? -7.080 3.416 32.192 1.00 93.38 81 SER A O 1
ATOM 676 N N . GLU A 1 82 ? -8.389 4.355 33.754 1.00 92.00 82 GLU A N 1
ATOM 677 C CA . GLU A 1 82 ? -9.189 5.135 32.806 1.00 92.00 82 GLU A CA 1
ATOM 678 C C . GLU A 1 82 ? -8.325 6.026 31.903 1.00 92.00 82 GLU A C 1
ATOM 680 O O . GLU A 1 82 ? -8.462 5.970 30.681 1.00 92.00 82 GLU A O 1
ATOM 685 N N . ASN A 1 83 ? -7.355 6.732 32.490 1.00 93.62 83 ASN A N 1
ATOM 686 C CA . ASN A 1 83 ? -6.431 7.606 31.765 1.00 93.62 83 ASN A CA 1
ATOM 687 C C . ASN A 1 83 ? -5.573 6.846 30.738 1.00 93.62 83 ASN A C 1
ATOM 689 O O . ASN A 1 83 ? -5.350 7.322 29.623 1.00 93.62 83 ASN A O 1
ATOM 693 N N . GLU A 1 84 ? -5.066 5.662 31.093 1.00 93.50 84 GLU A N 1
ATOM 694 C CA . GLU A 1 84 ? -4.261 4.848 30.174 1.00 93.50 84 GLU A CA 1
ATOM 695 C C . GLU A 1 84 ? -5.110 4.304 29.027 1.00 93.50 84 GLU A C 1
ATOM 697 O O . GLU A 1 84 ? -4.698 4.348 27.864 1.00 93.50 84 GLU A O 1
ATOM 702 N N . ARG A 1 85 ? -6.317 3.833 29.350 1.00 93.38 85 ARG A N 1
ATOM 703 C CA . ARG A 1 85 ? -7.282 3.321 28.380 1.00 93.38 85 ARG A CA 1
ATOM 704 C C . ARG A 1 85 ? -7.657 4.387 27.351 1.00 93.38 85 ARG A C 1
ATOM 706 O O . ARG A 1 85 ? -7.601 4.104 26.156 1.00 93.38 85 ARG A O 1
ATOM 713 N N . GLU A 1 86 ? -8.008 5.595 27.785 1.00 92.81 86 GLU A N 1
ATOM 714 C CA . GLU A 1 86 ? -8.393 6.692 26.885 1.00 92.81 86 GLU A CA 1
ATOM 715 C C . GLU A 1 86 ? -7.259 7.076 25.935 1.00 92.81 86 GLU A C 1
ATOM 717 O O . GLU A 1 86 ? -7.457 7.117 24.721 1.00 92.81 86 GLU A O 1
ATOM 722 N N . LYS A 1 87 ? -6.036 7.225 26.456 1.00 94.31 87 LYS A N 1
ATOM 723 C CA . LYS A 1 87 ? -4.855 7.548 25.646 1.00 94.31 87 LYS A CA 1
ATOM 724 C C . LYS A 1 87 ? -4.580 6.508 24.554 1.00 94.31 87 LYS A C 1
ATOM 726 O O . LYS A 1 87 ? -4.156 6.857 23.449 1.00 94.31 87 LYS A O 1
ATOM 731 N N . ILE A 1 88 ? -4.791 5.222 24.849 1.00 93.75 88 ILE A N 1
ATOM 732 C CA . ILE A 1 88 ? -4.622 4.138 23.870 1.00 93.75 88 ILE A CA 1
ATOM 733 C C . ILE A 1 88 ? -5.741 4.175 22.824 1.00 93.75 88 ILE A C 1
ATOM 735 O O . ILE A 1 88 ? -5.454 4.076 21.627 1.00 93.75 88 ILE A O 1
ATOM 739 N N . LEU A 1 89 ? -6.996 4.341 23.256 1.00 93.06 89 LEU A N 1
ATOM 740 C CA . LEU A 1 89 ? -8.152 4.419 22.362 1.00 93.06 89 LEU A CA 1
ATOM 741 C C . LEU A 1 89 ? -8.003 5.586 21.383 1.00 93.06 89 LEU A C 1
ATOM 743 O O . LEU A 1 89 ? -8.025 5.357 20.175 1.00 93.06 89 LEU A O 1
ATOM 747 N N . GLU A 1 90 ? -7.721 6.795 21.873 1.00 92.56 90 GLU A N 1
ATOM 748 C CA . GLU A 1 90 ? -7.516 7.982 21.035 1.00 92.56 90 GLU A CA 1
ATOM 749 C C . GLU A 1 90 ? -6.406 7.786 20.002 1.00 92.56 90 GLU A C 1
ATOM 751 O O . GLU A 1 90 ? -6.598 8.067 18.820 1.00 92.56 90 GLU A O 1
ATOM 756 N N . LYS A 1 91 ? -5.255 7.242 20.417 1.00 92.12 91 LYS A N 1
ATOM 757 C CA . LYS A 1 91 ? -4.120 7.001 19.515 1.00 92.12 91 LYS A CA 1
ATOM 758 C C . LYS A 1 91 ? -4.430 5.960 18.435 1.00 92.12 91 LYS A C 1
ATOM 760 O O . LYS A 1 91 ? -3.835 5.993 17.358 1.00 92.12 91 LYS A O 1
ATOM 765 N N . SER A 1 92 ? -5.302 5.001 18.736 1.00 89.56 92 SER A N 1
ATOM 766 C CA . SER A 1 92 ? -5.662 3.911 17.825 1.00 89.56 92 SER A CA 1
ATOM 767 C C . SER A 1 92 ? -6.823 4.249 16.885 1.00 89.56 92 SER A C 1
ATOM 769 O O . SER A 1 92 ? -6.994 3.575 15.866 1.00 89.56 92 SER A O 1
ATOM 771 N N . ASN A 1 93 ? -7.628 5.252 17.237 1.00 93.62 93 ASN A N 1
ATOM 772 C CA . ASN A 1 93 ? -8.844 5.604 16.525 1.00 93.62 93 ASN A CA 1
ATOM 773 C C . ASN A 1 93 ? -8.535 6.425 15.270 1.00 93.62 93 ASN A C 1
ATOM 775 O O . ASN A 1 93 ? -7.763 7.384 15.311 1.00 93.62 93 ASN A O 1
ATOM 779 N N . LEU A 1 94 ? -9.173 6.093 14.147 1.00 93.38 94 LEU A N 1
ATOM 780 C CA . LEU A 1 94 ? -9.097 6.953 12.973 1.00 93.38 94 LEU A CA 1
ATOM 781 C C . LEU A 1 94 ? -10.041 8.146 13.101 1.00 93.38 94 LEU A C 1
ATOM 783 O O . LEU A 1 94 ? -11.241 8.007 13.328 1.00 93.38 94 LEU A O 1
ATOM 787 N N . THR A 1 95 ? -9.509 9.339 12.848 1.00 94.94 95 THR A N 1
ATOM 788 C CA . THR A 1 95 ? -10.338 10.537 12.679 1.00 94.94 95 THR A CA 1
ATOM 789 C C . THR A 1 95 ? -11.130 10.475 11.367 1.00 94.94 95 THR A C 1
ATOM 791 O O . THR A 1 95 ? -10.720 9.813 10.411 1.00 94.94 95 THR A O 1
ATOM 794 N N . LYS A 1 96 ? -12.222 11.246 11.254 1.00 95.06 96 LYS A N 1
ATOM 795 C CA . LYS A 1 96 ? -13.010 11.372 10.005 1.00 95.06 96 LYS A CA 1
ATOM 796 C C . LYS A 1 96 ? -12.148 11.725 8.788 1.00 95.06 96 LYS A C 1
ATOM 798 O O . LYS A 1 96 ? -12.365 11.210 7.689 1.00 95.06 96 LYS A O 1
ATOM 803 N N . ARG A 1 97 ? -11.147 12.588 8.992 1.00 95.50 97 ARG A N 1
ATOM 804 C CA . ARG A 1 97 ? -10.177 12.953 7.958 1.00 95.50 97 ARG A CA 1
ATOM 805 C C . ARG A 1 97 ? -9.338 11.745 7.546 1.00 95.50 97 ARG A C 1
ATOM 807 O O . ARG A 1 97 ? -9.260 11.454 6.361 1.00 95.50 97 ARG A O 1
ATOM 814 N N . ASN A 1 98 ? -8.781 11.002 8.506 1.00 94.75 98 ASN A N 1
ATOM 815 C CA . ASN A 1 98 ? -7.992 9.807 8.197 1.00 94.75 98 ASN A CA 1
ATOM 816 C C . ASN A 1 98 ? -8.819 8.719 7.507 1.00 94.75 98 ASN A C 1
ATOM 818 O O . ASN A 1 98 ? -8.299 8.066 6.610 1.00 94.75 98 ASN A O 1
ATOM 822 N N . ILE A 1 99 ? -10.092 8.552 7.877 1.00 96.38 99 ILE A N 1
ATOM 823 C CA . ILE A 1 99 ? -11.016 7.643 7.187 1.00 96.38 99 ILE A CA 1
ATOM 824 C C . ILE A 1 99 ? -11.191 8.075 5.731 1.00 96.38 99 ILE A C 1
ATOM 826 O O . ILE A 1 99 ? -11.087 7.243 4.835 1.00 96.38 99 ILE A O 1
ATOM 830 N N . THR A 1 100 ? -11.416 9.366 5.483 1.00 96.38 100 THR A N 1
ATOM 831 C CA . THR A 1 100 ? -11.577 9.908 4.124 1.00 96.38 100 THR A CA 1
ATOM 832 C C . THR A 1 100 ? -10.319 9.684 3.284 1.00 96.38 100 THR A C 1
ATOM 834 O O . THR A 1 100 ? -10.407 9.138 2.184 1.00 96.38 100 THR A O 1
ATOM 837 N N . ASP A 1 101 ? -9.152 10.032 3.829 1.00 95.62 101 ASP A N 1
ATOM 838 C CA . ASP A 1 101 ? -7.863 9.869 3.153 1.00 95.62 101 ASP A CA 1
ATOM 839 C C . ASP A 1 101 ? -7.562 8.389 2.873 1.00 95.62 101 ASP A C 1
ATOM 841 O O . ASP A 1 101 ? -7.137 8.037 1.773 1.00 95.62 101 ASP A O 1
ATOM 845 N N . LEU A 1 102 ? -7.804 7.504 3.849 1.00 96.00 102 LEU A N 1
ATOM 846 C CA . LEU A 1 102 ? -7.618 6.061 3.692 1.00 96.00 102 LEU A CA 1
ATOM 847 C C . LEU A 1 102 ? -8.573 5.489 2.642 1.00 96.00 102 LEU A C 1
ATOM 849 O O . LEU A 1 102 ? -8.140 4.720 1.792 1.00 96.00 102 LEU A O 1
ATOM 853 N N . SER A 1 103 ? -9.844 5.893 2.664 1.00 96.88 103 SER A N 1
ATOM 854 C CA . SER A 1 103 ? -10.857 5.428 1.709 1.00 96.88 103 SER A CA 1
ATOM 855 C C . SER A 1 103 ? -10.456 5.757 0.279 1.00 96.88 103 SER A C 1
ATOM 857 O O . SER A 1 103 ? -10.457 4.871 -0.569 1.00 96.88 103 SER A O 1
ATOM 859 N N . LYS A 1 104 ? -10.051 7.009 0.029 1.00 96.88 104 LYS A N 1
ATOM 860 C CA . LYS A 1 104 ? -9.604 7.449 -1.295 1.00 96.88 104 LYS A CA 1
ATOM 861 C C . LYS A 1 104 ? -8.374 6.670 -1.751 1.00 96.88 104 LYS A C 1
ATOM 863 O O . LYS A 1 104 ? -8.386 6.082 -2.822 1.00 96.88 104 LYS A O 1
ATOM 868 N N . ARG A 1 105 ? -7.360 6.581 -0.890 1.00 96.69 105 ARG A N 1
ATOM 869 C CA . ARG A 1 105 ? -6.120 5.853 -1.178 1.00 96.69 105 ARG A CA 1
ATOM 870 C C . ARG A 1 105 ? -6.349 4.372 -1.488 1.00 96.69 105 ARG A C 1
ATOM 872 O O . ARG A 1 105 ? -5.710 3.842 -2.389 1.00 96.69 105 ARG A O 1
ATOM 879 N N . LEU A 1 106 ? -7.221 3.694 -0.738 1.00 97.25 106 LEU A N 1
ATOM 880 C CA . LEU A 1 106 ? -7.545 2.286 -0.987 1.00 97.25 106 LEU A CA 1
ATOM 881 C C . LEU A 1 106 ? -8.371 2.114 -2.259 1.00 97.25 106 LEU A C 1
ATOM 883 O O . LEU A 1 106 ? -8.129 1.165 -2.997 1.00 97.25 106 LEU A O 1
ATOM 887 N N . PHE A 1 107 ? -9.310 3.021 -2.529 1.00 97.38 107 PHE A N 1
ATOM 888 C CA . PHE A 1 107 ? -10.092 3.002 -3.760 1.00 97.38 107 PHE A CA 1
ATOM 889 C C . PHE A 1 107 ? -9.188 3.159 -4.989 1.00 97.38 107 PHE A C 1
ATOM 891 O O . PHE A 1 107 ? -9.217 2.307 -5.872 1.00 97.38 107 PHE A O 1
ATOM 898 N N . GLU A 1 108 ? -8.311 4.167 -4.994 1.00 97.12 108 GLU A N 1
ATOM 899 C CA . GLU A 1 108 ? -7.321 4.390 -6.055 1.00 97.12 108 GLU A CA 1
ATOM 900 C C . GLU A 1 108 ? -6.413 3.162 -6.226 1.00 97.12 108 GLU A C 1
ATOM 902 O O . GLU A 1 108 ? -6.260 2.629 -7.324 1.00 97.12 108 GLU A O 1
ATOM 907 N N . PHE A 1 109 ? -5.859 2.648 -5.122 1.00 97.69 109 PHE A N 1
ATOM 908 C CA . PHE A 1 109 ? -4.934 1.519 -5.164 1.00 97.69 109 PHE A CA 1
ATOM 909 C C . PHE A 1 109 ? -5.582 0.221 -5.651 1.00 97.69 109 PHE A C 1
ATOM 911 O O . PHE A 1 109 ? -4.919 -0.562 -6.328 1.00 97.69 109 PHE A O 1
ATOM 918 N N . ILE A 1 110 ? -6.844 -0.044 -5.311 1.00 97.12 110 ILE A N 1
ATOM 919 C CA . ILE A 1 110 ? -7.544 -1.281 -5.688 1.00 97.12 110 ILE A CA 1
ATOM 920 C C . ILE A 1 110 ? -8.152 -1.158 -7.088 1.00 97.12 110 ILE A C 1
ATOM 922 O O . ILE A 1 110 ? -7.998 -2.075 -7.893 1.00 97.12 110 ILE A O 1
ATOM 926 N N . HIS A 1 111 ? -8.792 -0.032 -7.403 1.00 96.06 111 HIS A N 1
ATOM 927 C CA . HIS A 1 111 ? -9.605 0.105 -8.610 1.00 96.06 111 HIS A CA 1
ATOM 928 C C . HIS A 1 111 ? -9.001 0.981 -9.695 1.00 96.06 111 HIS A C 1
ATOM 930 O O . HIS A 1 111 ? -9.268 0.701 -10.858 1.00 96.06 111 HIS A O 1
ATOM 936 N N . GLU A 1 112 ? -8.236 2.022 -9.377 1.00 96.38 112 GLU A N 1
ATOM 937 C CA . GLU A 1 112 ? -7.777 2.978 -10.395 1.00 96.38 112 GLU A CA 1
ATOM 938 C C . GLU A 1 112 ? -6.401 2.628 -10.953 1.00 96.38 112 GLU A C 1
ATOM 940 O O . GLU A 1 112 ? -6.215 2.721 -12.160 1.00 96.38 112 GLU A O 1
ATOM 945 N N . ILE A 1 113 ? -5.478 2.135 -10.120 1.00 97.75 113 ILE A N 1
ATOM 946 C CA . ILE A 1 113 ? -4.192 1.610 -10.594 1.00 97.75 113 ILE A CA 1
ATOM 947 C C . ILE A 1 113 ? -4.438 0.359 -11.447 1.00 97.75 113 ILE A C 1
ATOM 949 O O . ILE A 1 113 ? -4.992 -0.638 -10.965 1.00 97.75 113 ILE A O 1
ATOM 953 N N . LYS A 1 114 ? -3.995 0.384 -12.706 1.00 97.12 114 LYS A N 1
ATOM 954 C CA . LYS A 1 114 ? -4.153 -0.719 -13.666 1.00 97.12 114 LYS A CA 1
ATOM 955 C C . LYS A 1 114 ? -2.828 -1.384 -14.012 1.00 97.12 114 LYS A C 1
ATOM 957 O O . LYS A 1 114 ? -1.760 -0.795 -13.886 1.00 97.12 114 LYS A O 1
ATOM 962 N N . ILE A 1 115 ? -2.903 -2.630 -14.480 1.00 97.62 115 ILE A N 1
ATOM 963 C CA . ILE A 1 115 ? -1.765 -3.297 -15.122 1.00 97.62 115 ILE A CA 1
ATOM 964 C C . ILE A 1 115 ? -1.336 -2.457 -16.330 1.00 97.62 115 ILE A C 1
ATOM 966 O O . ILE A 1 115 ? -2.175 -2.073 -17.141 1.00 97.62 115 ILE A O 1
ATOM 970 N N . GLY A 1 116 ? -0.038 -2.177 -16.438 1.00 96.69 116 GLY A N 1
ATOM 971 C CA . GLY A 1 116 ? 0.522 -1.279 -17.450 1.00 96.69 116 GLY A CA 1
ATOM 972 C C . GLY A 1 116 ? 0.732 0.163 -16.980 1.00 96.69 116 GLY A C 1
ATOM 973 O O . GLY A 1 116 ? 1.492 0.881 -17.624 1.00 96.69 116 GLY A O 1
ATOM 974 N N . ASP A 1 117 ? 0.145 0.576 -15.850 1.00 98.19 117 ASP A N 1
ATOM 975 C CA . ASP A 1 117 ? 0.436 1.886 -15.259 1.00 98.19 117 ASP A CA 1
ATOM 976 C C . ASP A 1 117 ? 1.868 1.953 -14.725 1.00 98.19 117 ASP A C 1
ATOM 978 O O . ASP A 1 117 ? 2.460 0.947 -14.315 1.00 98.19 117 ASP A O 1
ATOM 982 N N . TYR A 1 118 ? 2.412 3.167 -14.670 1.00 97.56 118 TYR A N 1
ATOM 983 C CA . TYR A 1 118 ? 3.735 3.416 -14.116 1.00 97.56 118 TYR A CA 1
ATOM 984 C C . TYR A 1 118 ? 3.646 3.799 -12.642 1.00 97.56 118 TYR A C 1
ATOM 986 O O . TYR A 1 118 ? 2.870 4.665 -12.238 1.00 97.56 118 TYR A O 1
ATOM 994 N N . ILE A 1 119 ? 4.513 3.193 -11.840 1.00 98.12 119 ILE A N 1
ATOM 995 C CA . ILE A 1 119 ? 4.746 3.562 -10.451 1.00 98.12 119 ILE A CA 1
ATOM 996 C C . ILE A 1 119 ? 6.102 4.242 -10.336 1.00 98.12 119 ILE A C 1
ATOM 998 O O . ILE A 1 119 ? 7.116 3.730 -10.811 1.00 98.12 119 ILE A O 1
ATOM 1002 N N . VAL A 1 120 ? 6.122 5.360 -9.620 1.00 97.62 120 VAL A N 1
ATOM 1003 C CA . VAL A 1 120 ? 7.337 6.020 -9.158 1.00 97.62 120 VAL A CA 1
ATOM 1004 C C . VAL A 1 120 ? 7.404 5.905 -7.641 1.00 97.62 120 VAL A C 1
ATOM 1006 O O . VAL A 1 120 ? 6.456 6.273 -6.942 1.00 97.62 120 VAL A O 1
ATOM 1009 N N . ILE A 1 121 ? 8.530 5.423 -7.116 1.00 97.88 121 ILE A N 1
ATOM 1010 C CA . ILE A 1 121 ? 8.804 5.410 -5.674 1.00 97.88 121 ILE A CA 1
ATOM 1011 C C . ILE A 1 121 ? 10.047 6.250 -5.355 1.00 97.88 121 ILE A C 1
ATOM 1013 O O . ILE A 1 121 ? 11.073 6.089 -6.015 1.00 97.88 121 ILE A O 1
ATOM 1017 N N . PRO A 1 122 ? 9.995 7.155 -4.361 1.00 97.12 122 PRO A N 1
ATOM 1018 C CA . PRO A 1 122 ? 11.160 7.920 -3.934 1.00 97.12 122 PRO A CA 1
ATOM 1019 C C . PRO A 1 122 ? 11.974 7.162 -2.876 1.00 97.12 122 PRO A C 1
ATOM 1021 O O . PRO A 1 122 ? 11.411 6.496 -2.003 1.00 97.12 122 PRO A O 1
ATOM 1024 N N . ASN A 1 123 ? 13.294 7.324 -2.898 1.00 96.06 123 ASN A N 1
ATOM 1025 C CA . ASN A 1 123 ? 14.191 6.969 -1.798 1.00 96.06 123 ASN A CA 1
ATOM 1026 C C . ASN A 1 123 ? 14.197 8.086 -0.726 1.00 96.06 123 ASN A C 1
ATOM 1028 O O . ASN A 1 123 ? 13.503 9.102 -0.842 1.00 96.06 123 ASN A O 1
ATOM 1032 N N . TYR A 1 124 ? 14.978 7.919 0.341 1.00 94.69 124 TYR A N 1
ATOM 1033 C CA . TYR A 1 124 ? 15.179 8.908 1.394 1.00 94.69 124 TYR A CA 1
ATOM 1034 C C . TYR A 1 124 ? 15.494 10.296 0.819 1.00 94.69 124 TYR A C 1
ATOM 1036 O O . TYR A 1 124 ? 16.334 10.451 -0.071 1.00 94.69 124 TYR A O 1
ATOM 1044 N N . ARG A 1 125 ? 14.779 11.314 1.327 1.00 92.56 125 ARG A N 1
ATOM 1045 C CA . ARG A 1 125 ? 14.837 12.718 0.865 1.00 92.56 125 ARG A CA 1
ATOM 1046 C C . ARG A 1 125 ? 14.628 12.902 -0.645 1.00 92.56 125 ARG A C 1
ATOM 1048 O O . ARG A 1 125 ? 14.995 13.944 -1.188 1.00 92.56 12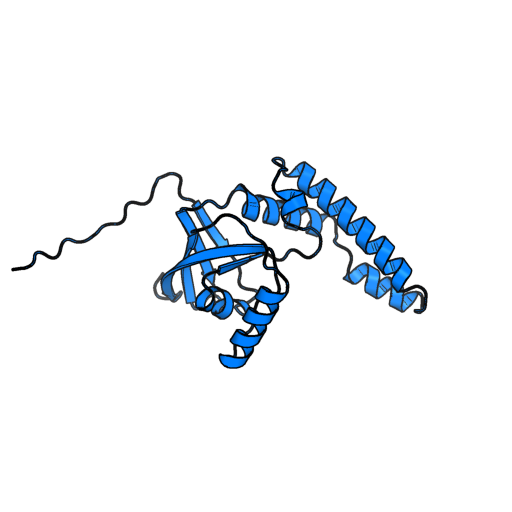5 ARG A O 1
ATOM 1055 N N . SER A 1 126 ? 14.045 11.905 -1.310 1.00 91.50 126 SER A N 1
ATOM 1056 C CA . SER A 1 126 ? 13.858 11.880 -2.758 1.00 91.50 126 SER A CA 1
ATOM 1057 C C . SER A 1 126 ? 15.166 12.111 -3.524 1.00 91.50 126 SER A C 1
ATOM 1059 O O . SER A 1 126 ? 15.169 12.781 -4.551 1.00 91.50 126 SER A O 1
ATOM 1061 N N . PHE A 1 127 ? 16.300 11.619 -3.009 1.00 93.56 127 PHE A N 1
ATOM 1062 C CA . PHE A 1 127 ? 17.575 11.700 -3.733 1.00 93.56 127 PHE A CA 1
ATOM 1063 C C . PHE A 1 127 ? 17.589 10.821 -4.984 1.00 93.56 127 PHE A C 1
ATOM 1065 O O . PHE A 1 127 ? 18.242 11.159 -5.974 1.00 93.56 127 PHE A O 1
ATOM 1072 N N . GLU A 1 128 ? 16.832 9.732 -4.937 1.00 94.62 128 GLU A N 1
ATOM 1073 C CA . GLU A 1 128 ? 16.685 8.754 -6.003 1.00 94.62 128 GLU A CA 1
ATOM 1074 C C . GLU A 1 128 ? 15.218 8.368 -6.146 1.00 94.62 128 GLU A C 1
ATOM 1076 O O . GLU A 1 128 ? 14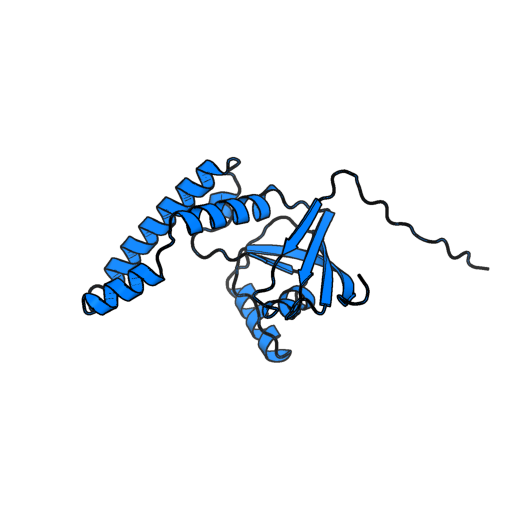.442 8.443 -5.188 1.00 94.62 128 GLU A O 1
ATOM 1081 N N . PHE A 1 129 ? 14.856 7.947 -7.349 1.00 96.50 129 PHE A N 1
ATOM 1082 C CA . PHE A 1 129 ? 13.541 7.448 -7.701 1.00 96.50 129 PHE A CA 1
ATOM 1083 C C . PHE A 1 129 ? 13.694 6.151 -8.483 1.00 96.50 129 PHE A C 1
ATOM 1085 O O . PHE A 1 129 ? 14.538 6.061 -9.375 1.00 96.50 129 PHE A O 1
ATOM 1092 N N . SER A 1 130 ? 12.838 5.180 -8.181 1.00 97.50 130 SER A N 1
ATOM 1093 C CA . SER A 1 130 ? 12.650 3.997 -9.018 1.00 97.50 130 SER A CA 1
ATOM 1094 C C . SER A 1 130 ? 11.347 4.120 -9.787 1.00 97.50 130 SER A C 1
ATOM 1096 O O . SER A 1 130 ? 10.323 4.502 -9.218 1.00 97.50 130 SER A O 1
ATOM 1098 N N . ILE A 1 131 ? 11.405 3.794 -11.073 1.00 97.25 131 ILE A N 1
ATOM 1099 C CA . ILE A 1 131 ? 10.273 3.773 -11.994 1.00 97.25 131 ILE A CA 1
ATOM 1100 C C . ILE A 1 131 ? 10.037 2.319 -12.394 1.00 97.25 131 ILE A C 1
ATOM 1102 O O . ILE A 1 131 ? 10.967 1.633 -12.831 1.00 97.25 131 ILE A O 1
ATOM 1106 N N . GLY A 1 132 ? 8.804 1.847 -12.251 1.00 97.62 132 GLY A N 1
ATOM 1107 C CA . GLY A 1 132 ? 8.399 0.496 -12.624 1.00 97.62 132 GLY A CA 1
ATOM 1108 C C . GLY A 1 132 ? 7.002 0.457 -13.229 1.00 97.62 132 GLY A C 1
ATOM 1109 O O . GLY A 1 132 ? 6.267 1.436 -13.149 1.00 97.62 132 GLY A O 1
ATOM 1110 N N . ILE A 1 133 ? 6.646 -0.674 -13.833 1.00 97.75 133 ILE A N 1
ATOM 1111 C CA . ILE A 1 133 ? 5.320 -0.925 -14.415 1.00 97.75 133 ILE A CA 1
ATOM 1112 C C . ILE A 1 133 ? 4.545 -1.889 -13.520 1.00 97.75 133 ILE A C 1
ATOM 1114 O O . ILE A 1 133 ? 5.096 -2.890 -13.059 1.00 97.75 133 ILE A O 1
ATOM 1118 N N . VAL A 1 134 ? 3.259 -1.618 -13.309 1.00 98.50 134 VAL A N 1
ATOM 1119 C CA . VAL A 1 134 ? 2.337 -2.522 -12.615 1.00 98.50 134 VAL A CA 1
ATOM 1120 C C . VAL A 1 134 ? 2.086 -3.766 -13.461 1.00 98.50 134 VAL A C 1
ATOM 1122 O O . VAL A 1 134 ? 1.643 -3.666 -14.603 1.00 98.50 134 VAL A O 1
ATOM 1125 N N . ILE A 1 135 ? 2.326 -4.945 -12.887 1.00 98.25 135 ILE A N 1
ATOM 1126 C CA . ILE A 1 135 ? 2.155 -6.240 -13.570 1.00 98.25 135 ILE A CA 1
ATOM 1127 C C . ILE A 1 135 ? 1.116 -7.150 -12.900 1.00 98.25 135 ILE A C 1
ATOM 1129 O O . ILE A 1 135 ? 0.957 -8.300 -13.303 1.00 98.25 135 ILE A O 1
ATOM 1133 N N . SER A 1 136 ? 0.412 -6.663 -11.875 1.00 98.44 136 SER A N 1
ATOM 1134 C CA . SER A 1 136 ? -0.691 -7.390 -11.241 1.00 98.44 136 SER A CA 1
ATOM 1135 C C . SER A 1 136 ? -1.805 -6.466 -10.759 1.00 98.44 136 SER A C 1
ATOM 1137 O O . SER A 1 136 ? -1.590 -5.282 -10.472 1.00 98.44 136 SER A O 1
ATOM 1139 N N . ASP A 1 137 ? -2.984 -7.051 -10.565 1.00 98.00 137 ASP A N 1
ATOM 1140 C CA . ASP A 1 137 ? -4.021 -6.477 -9.713 1.00 98.00 137 ASP A CA 1
ATOM 1141 C C . ASP A 1 137 ? -3.559 -6.372 -8.251 1.00 98.00 137 ASP A C 1
ATOM 1143 O O . ASP A 1 137 ? -2.473 -6.842 -7.882 1.00 98.00 137 ASP A O 1
ATOM 1147 N N . ALA A 1 138 ? -4.366 -5.711 -7.420 1.00 97.31 138 ALA A N 1
ATOM 1148 C CA . ALA A 1 138 ? -4.130 -5.648 -5.984 1.00 97.31 138 ALA A CA 1
ATOM 1149 C C . ALA A 1 138 ? -4.330 -7.035 -5.349 1.00 97.31 138 ALA A C 1
ATOM 1151 O O . ALA A 1 138 ? -5.319 -7.712 -5.622 1.00 97.31 138 ALA A O 1
ATOM 1152 N N . ILE A 1 139 ? -3.387 -7.454 -4.504 1.00 96.75 139 ILE A N 1
ATOM 1153 C CA . ILE A 1 139 ? -3.361 -8.763 -3.835 1.00 96.75 139 ILE A CA 1
ATOM 1154 C C . ILE A 1 139 ? -3.016 -8.544 -2.358 1.00 96.75 139 ILE A C 1
ATOM 1156 O O . ILE A 1 139 ? -2.380 -7.552 -1.998 1.00 96.75 139 ILE A O 1
ATOM 1160 N N . GLU A 1 140 ? -3.418 -9.463 -1.484 1.00 96.12 140 GLU A N 1
ATOM 1161 C CA . GLU A 1 140 ? -2.974 -9.478 -0.091 1.00 96.12 140 GLU A CA 1
ATOM 1162 C C . GLU A 1 140 ? -1.957 -10.576 0.169 1.00 96.12 140 GLU A C 1
ATOM 1164 O O . GLU A 1 140 ? -2.176 -11.733 -0.185 1.00 96.12 140 GLU A O 1
ATOM 1169 N N . TYR A 1 141 ? -0.871 -10.211 0.847 1.00 95.94 141 TYR A N 1
ATOM 1170 C CA . TYR A 1 141 ? 0.039 -11.190 1.413 1.00 95.94 141 TYR A CA 1
ATOM 1171 C C . TYR A 1 141 ? -0.638 -11.972 2.538 1.00 95.94 141 TYR A C 1
ATOM 1173 O O . TYR A 1 141 ? -1.270 -11.400 3.437 1.00 95.94 141 TYR A O 1
ATOM 1181 N N . ASN A 1 142 ? -0.428 -13.283 2.535 1.00 94.75 142 ASN A N 1
ATOM 1182 C CA . ASN A 1 142 ? -0.696 -14.122 3.690 1.00 94.75 142 ASN A CA 1
ATOM 1183 C C . ASN A 1 142 ? 0.423 -13.986 4.740 1.00 94.75 142 ASN A C 1
ATOM 1185 O O . ASN A 1 142 ? 1.491 -13.417 4.500 1.00 94.75 142 ASN A O 1
ATOM 1189 N N . ASP A 1 143 ? 0.190 -14.531 5.934 1.00 93.12 143 ASP A N 1
ATOM 1190 C CA . ASP A 1 143 ? 1.136 -14.371 7.041 1.00 93.12 143 ASP A CA 1
ATOM 1191 C C . ASP A 1 143 ? 2.496 -15.034 6.762 1.00 93.12 143 ASP A C 1
ATOM 1193 O O . ASP A 1 143 ? 3.518 -14.525 7.218 1.00 93.12 143 ASP A O 1
ATOM 1197 N N . LYS A 1 144 ? 2.545 -16.123 5.978 1.00 95.69 144 LYS A N 1
ATOM 1198 C CA . LYS A 1 144 ? 3.812 -16.775 5.604 1.00 95.69 144 LYS A CA 1
ATOM 1199 C C . LYS A 1 144 ? 4.643 -15.879 4.688 1.00 95.69 144 LYS A C 1
ATOM 1201 O O . LYS A 1 144 ? 5.845 -15.754 4.901 1.00 95.69 144 LYS A O 1
ATOM 1206 N N . GLU A 1 145 ? 4.010 -15.221 3.720 1.00 95.62 145 GLU A N 1
ATOM 1207 C CA . GLU A 1 145 ? 4.679 -14.288 2.803 1.00 95.62 145 GLU A CA 1
ATOM 1208 C C . GLU A 1 145 ? 5.244 -13.073 3.552 1.00 95.62 145 GLU A C 1
ATOM 1210 O O . GLU A 1 145 ? 6.399 -12.706 3.347 1.00 95.62 145 GLU A O 1
ATOM 1215 N N . ILE A 1 146 ? 4.498 -12.512 4.512 1.00 94.81 146 ILE A N 1
ATOM 1216 C CA . ILE A 1 146 ? 5.007 -11.427 5.369 1.00 94.81 146 ILE A CA 1
ATOM 1217 C C . ILE A 1 146 ? 6.213 -11.882 6.209 1.00 94.81 146 ILE A C 1
ATOM 1219 O O . ILE A 1 146 ? 7.178 -11.129 6.367 1.00 94.81 146 ILE A O 1
ATOM 1223 N N . GLN A 1 147 ? 6.202 -13.108 6.751 1.00 95.44 147 GLN A N 1
ATOM 1224 C CA . GLN A 1 147 ? 7.370 -13.632 7.474 1.00 95.44 147 GLN A CA 1
ATOM 1225 C C . GLN A 1 147 ? 8.574 -13.865 6.555 1.00 95.44 147 GLN A C 1
ATOM 1227 O O . GLN A 1 147 ? 9.715 -13.680 6.991 1.00 95.44 147 GLN A O 1
ATOM 1232 N N . GLN A 1 148 ? 8.338 -14.237 5.297 1.00 95.06 148 GLN A N 1
ATOM 1233 C CA . GLN A 1 148 ? 9.399 -14.367 4.306 1.00 95.06 148 GLN A CA 1
ATOM 1234 C C . GLN A 1 148 ? 10.049 -13.007 4.026 1.00 95.06 148 GLN A C 1
ATOM 1236 O O . GLN A 1 148 ? 11.260 -12.880 4.206 1.00 95.06 148 GLN A O 1
ATOM 1241 N N . LEU A 1 149 ? 9.250 -11.967 3.753 1.00 95.12 149 LEU A N 1
ATOM 1242 C CA . LEU A 1 149 ? 9.743 -10.593 3.575 1.00 95.12 149 LEU A CA 1
ATOM 1243 C C . LEU A 1 149 ? 10.581 -10.131 4.770 1.00 95.12 149 LEU A C 1
ATOM 1245 O O . LEU A 1 149 ? 11.672 -9.595 4.600 1.00 95.12 149 LEU A O 1
ATOM 1249 N N . LYS A 1 150 ? 10.113 -10.397 5.994 1.00 96.19 150 LYS A N 1
ATOM 1250 C CA . LYS A 1 150 ? 10.852 -10.089 7.227 1.00 96.19 150 LYS A CA 1
ATOM 1251 C C . LYS A 1 150 ? 12.187 -10.829 7.317 1.00 96.19 150 LYS A C 1
ATOM 1253 O O . LYS A 1 150 ? 13.159 -10.296 7.851 1.00 96.19 150 LYS A O 1
ATOM 1258 N N . THR A 1 151 ? 12.227 -12.082 6.876 1.00 95.81 151 THR A N 1
ATOM 1259 C CA . THR A 1 151 ? 13.441 -12.904 6.903 1.00 95.81 151 THR A CA 1
ATOM 1260 C C . THR A 1 151 ? 14.463 -12.382 5.901 1.00 95.81 151 THR A C 1
ATOM 1262 O O . THR A 1 151 ? 15.636 -12.243 6.244 1.00 95.81 151 THR A O 1
ATOM 1265 N N . ASP A 1 152 ? 14.021 -12.029 4.698 1.00 94.06 152 ASP A N 1
ATOM 1266 C CA . ASP A 1 152 ? 14.895 -11.508 3.649 1.00 94.06 152 ASP A CA 1
ATOM 1267 C C . ASP A 1 152 ? 15.385 -10.09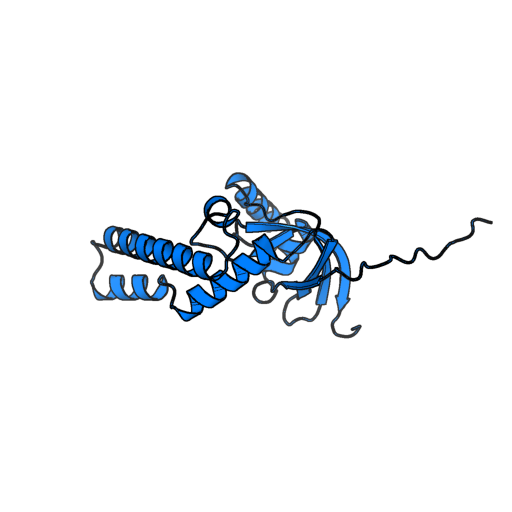2 3.971 1.00 94.06 152 ASP A C 1
ATOM 1269 O O . ASP A 1 152 ? 16.571 -9.800 3.795 1.00 94.06 152 ASP A O 1
ATOM 1273 N N . SER A 1 153 ? 14.540 -9.273 4.609 1.00 95.75 153 SER A N 1
ATOM 1274 C CA . SER A 1 153 ? 14.929 -7.959 5.135 1.00 95.75 153 SER A CA 1
ATOM 1275 C C . SER A 1 153 ? 16.059 -8.039 6.153 1.00 95.75 153 SER A C 1
ATOM 1277 O O . SER A 1 153 ? 16.943 -7.187 6.155 1.00 95.75 153 SER A O 1
ATOM 1279 N N . LYS A 1 154 ? 16.064 -9.069 7.006 1.00 95.50 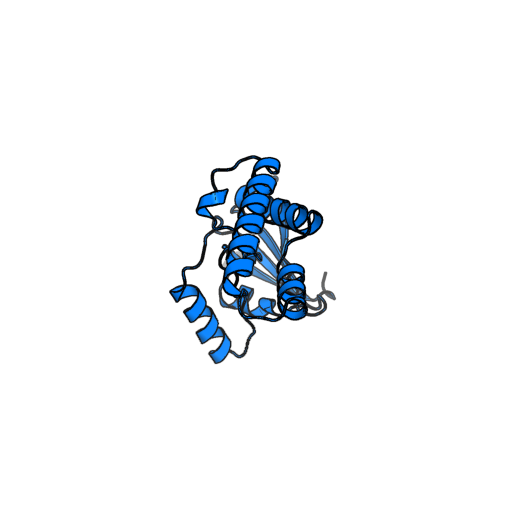154 LYS A N 1
ATOM 1280 C CA . LYS A 1 154 ? 17.147 -9.293 7.971 1.00 95.50 154 LYS A CA 1
ATOM 1281 C C . LYS A 1 154 ? 18.434 -9.760 7.302 1.00 95.50 154 LYS A C 1
ATOM 1283 O O . LYS A 1 154 ? 19.506 -9.362 7.736 1.00 95.50 154 LYS A O 1
ATOM 1288 N N . LYS A 1 155 ? 18.339 -10.609 6.274 1.00 93.69 155 LYS A N 1
ATOM 1289 C CA . LYS A 1 155 ? 19.515 -11.121 5.550 1.00 93.69 155 LYS A CA 1
ATOM 1290 C C . LYS A 1 155 ? 20.236 -10.024 4.770 1.00 93.69 155 LYS A C 1
ATOM 1292 O O . LYS A 1 155 ? 21.455 -10.058 4.680 1.00 93.69 155 LYS A O 1
ATOM 1297 N N . GLN A 1 156 ? 19.482 -9.089 4.196 1.00 91.88 156 GLN A N 1
ATOM 1298 C CA . GLN A 1 156 ? 20.005 -8.027 3.329 1.00 91.88 156 GLN A CA 1
ATOM 1299 C C . GLN A 1 156 ? 20.022 -6.642 3.998 1.00 91.88 156 GLN A C 1
ATOM 1301 O O . GLN A 1 156 ? 20.225 -5.641 3.319 1.00 91.88 156 GLN A O 1
ATOM 1306 N N . ASP A 1 157 ? 19.783 -6.588 5.311 1.00 94.88 157 ASP A N 1
ATOM 1307 C CA . ASP A 1 157 ? 19.786 -5.376 6.139 1.00 94.88 157 ASP A CA 1
ATOM 1308 C C . ASP A 1 157 ? 18.974 -4.201 5.553 1.00 94.88 157 ASP A C 1
ATOM 1310 O O . ASP A 1 157 ? 19.465 -3.093 5.331 1.00 94.88 157 ASP A O 1
ATOM 1314 N N . TYR A 1 158 ? 17.686 -4.442 5.286 1.00 95.00 158 TYR A N 1
ATOM 1315 C CA . TYR A 1 158 ? 16.745 -3.387 4.907 1.00 95.00 158 TYR A CA 1
ATOM 1316 C C . TYR A 1 158 ? 15.465 -3.409 5.749 1.00 95.00 158 TYR A C 1
ATOM 1318 O O . TYR A 1 158 ? 15.067 -4.417 6.341 1.00 95.00 158 TYR A O 1
ATOM 1326 N N . LYS A 1 159 ? 14.782 -2.259 5.799 1.00 95.94 159 LYS A N 1
ATOM 1327 C CA . LYS A 1 159 ? 13.465 -2.132 6.433 1.00 95.94 159 LYS A CA 1
ATOM 1328 C C . LYS A 1 159 ? 12.378 -2.565 5.454 1.00 95.94 159 LYS A C 1
ATOM 1330 O O . LYS A 1 159 ? 12.287 -2.020 4.359 1.00 95.94 159 LYS A O 1
ATOM 1335 N N . TYR A 1 160 ? 11.527 -3.493 5.872 1.00 95.19 160 TYR A N 1
ATOM 1336 C CA . TYR A 1 160 ? 10.397 -3.963 5.073 1.00 95.19 160 TYR A CA 1
ATOM 1337 C C . TYR A 1 160 ? 9.071 -3.340 5.515 1.00 95.19 160 TYR A C 1
ATOM 1339 O O . TYR A 1 160 ? 8.915 -2.875 6.650 1.00 95.19 160 TYR A O 1
ATOM 1347 N N . SER A 1 161 ? 8.122 -3.311 4.589 1.00 94.81 161 SER A N 1
ATOM 1348 C CA . SER A 1 161 ? 6.728 -2.989 4.843 1.00 94.81 161 SER A CA 1
ATOM 1349 C C . SER A 1 161 ? 5.998 -4.216 5.382 1.00 94.81 161 SER A C 1
ATOM 1351 O O . SER A 1 161 ? 6.057 -5.295 4.804 1.00 94.81 161 SER A O 1
ATOM 1353 N N . ASN A 1 162 ? 5.249 -4.049 6.471 1.00 94.06 162 ASN A N 1
ATOM 1354 C CA . ASN A 1 162 ? 4.351 -5.081 6.996 1.00 94.06 162 ASN A CA 1
ATOM 1355 C C . ASN A 1 162 ? 2.913 -4.949 6.459 1.00 94.06 162 ASN A C 1
ATOM 1357 O O . ASN A 1 162 ? 1.994 -5.565 7.002 1.00 94.06 162 ASN A O 1
ATOM 1361 N N . ASN A 1 163 ? 2.699 -4.119 5.436 1.00 95.19 163 ASN A N 1
ATOM 1362 C CA . ASN A 1 163 ? 1.398 -3.968 4.798 1.00 95.19 163 ASN A CA 1
ATOM 1363 C C . ASN A 1 163 ? 1.063 -5.236 3.999 1.00 95.19 163 ASN A C 1
ATOM 1365 O O . ASN A 1 163 ? 1.903 -5.740 3.258 1.00 95.19 163 ASN A O 1
ATOM 1369 N N . LYS A 1 164 ? -0.178 -5.721 4.105 1.00 95.12 164 LYS A N 1
ATOM 1370 C CA . LYS A 1 164 ? -0.623 -6.909 3.359 1.00 95.12 164 LYS A CA 1
ATOM 1371 C C . LYS A 1 164 ? -0.998 -6.587 1.914 1.00 95.12 164 LYS A C 1
ATOM 1373 O O . LYS A 1 164 ? -0.630 -7.329 1.007 1.00 95.12 164 LYS A O 1
ATOM 1378 N N . LEU A 1 165 ? -1.722 -5.486 1.713 1.00 96.94 165 LEU A N 1
ATOM 1379 C CA . LEU A 1 165 ? -2.223 -5.078 0.405 1.00 96.94 165 LEU A CA 1
ATOM 1380 C C . LEU A 1 165 ? -1.083 -4.533 -0.463 1.00 96.94 165 LEU A C 1
ATOM 1382 O O . LEU A 1 165 ? -0.473 -3.511 -0.129 1.00 96.94 165 LEU A O 1
ATOM 1386 N N . HIS A 1 166 ? -0.813 -5.215 -1.571 1.00 97.44 166 HIS A N 1
ATOM 1387 C CA . HIS A 1 166 ? 0.304 -4.931 -2.461 1.00 97.44 166 HIS A CA 1
ATOM 1388 C C . HIS A 1 166 ? -0.052 -5.153 -3.937 1.00 97.44 166 HIS A C 1
ATOM 1390 O O . HIS A 1 166 ? -1.090 -5.721 -4.277 1.00 97.44 166 HIS A O 1
ATOM 1396 N N . ARG A 1 167 ? 0.830 -4.677 -4.816 1.00 98.31 167 ARG A N 1
ATOM 1397 C CA . ARG A 1 167 ? 0.840 -4.932 -6.261 1.00 98.31 167 ARG A CA 1
ATOM 1398 C C . ARG A 1 167 ? 2.250 -5.305 -6.686 1.00 98.31 167 ARG A C 1
ATOM 1400 O O . ARG A 1 167 ? 3.207 -4.726 -6.174 1.00 98.31 167 ARG A O 1
ATOM 1407 N N . LYS A 1 168 ? 2.372 -6.229 -7.636 1.00 98.62 168 LYS A N 1
ATOM 1408 C CA . LYS A 1 168 ? 3.657 -6.603 -8.231 1.00 98.62 168 LYS A CA 1
ATOM 1409 C C . LYS A 1 168 ? 4.079 -5.573 -9.267 1.00 98.62 168 LYS A C 1
ATOM 1411 O O . LYS A 1 168 ? 3.261 -5.143 -10.086 1.00 98.62 168 LYS A O 1
ATOM 1416 N N . ILE A 1 169 ? 5.355 -5.215 -9.237 1.00 98.56 169 ILE A N 1
ATOM 1417 C CA . ILE A 1 169 ? 5.965 -4.197 -10.085 1.00 98.56 169 ILE A CA 1
ATOM 1418 C C . ILE A 1 169 ? 7.148 -4.800 -10.825 1.00 98.56 169 ILE A C 1
ATOM 1420 O O . ILE A 1 169 ? 7.969 -5.494 -10.242 1.00 98.56 169 ILE A O 1
ATOM 1424 N N . LYS A 1 170 ? 7.272 -4.475 -12.109 1.00 98.12 170 LYS A N 1
ATOM 1425 C CA . LYS A 1 170 ? 8.504 -4.686 -12.864 1.00 98.12 170 LYS A CA 1
ATOM 1426 C C . LYS A 1 170 ? 9.300 -3.387 -12.886 1.00 98.12 170 LYS A C 1
ATOM 1428 O O . LYS A 1 170 ? 8.903 -2.443 -13.572 1.00 98.12 170 LYS A O 1
ATOM 1433 N N . TRP A 1 171 ? 10.412 -3.326 -12.158 1.00 98.00 171 TRP A N 1
ATOM 1434 C CA . TRP A 1 171 ? 11.281 -2.147 -12.145 1.00 98.00 171 TRP A CA 1
ATOM 1435 C C . TRP A 1 171 ? 12.013 -1.976 -13.478 1.00 98.00 171 TRP A C 1
ATOM 1437 O O . TRP A 1 171 ? 12.524 -2.935 -14.053 1.00 98.00 171 TRP A O 1
ATOM 1447 N N . LEU A 1 172 ? 12.039 -0.743 -13.983 1.00 95.38 172 LEU A N 1
ATOM 1448 C CA . LEU A 1 172 ? 12.632 -0.405 -15.279 1.00 95.38 172 LEU A CA 1
ATOM 1449 C C . LEU A 1 172 ? 13.900 0.421 -15.137 1.00 95.38 172 LEU A C 1
ATOM 1451 O O . LEU A 1 172 ? 14.866 0.218 -15.870 1.00 95.38 172 LEU A O 1
ATOM 1455 N N . LYS A 1 173 ? 13.863 1.417 -14.249 1.00 93.88 173 LYS A N 1
ATOM 1456 C CA . LYS A 1 173 ? 14.920 2.415 -14.162 1.00 93.88 173 LYS A CA 1
ATOM 1457 C C . LYS A 1 173 ? 15.006 3.019 -12.778 1.00 93.88 173 LYS A C 1
ATOM 1459 O O . LYS A 1 173 ? 13.996 3.295 -12.135 1.00 93.88 173 LYS A O 1
ATOM 1464 N N . GLU A 1 174 ? 16.237 3.325 -12.405 1.00 94.81 174 GLU A N 1
ATOM 1465 C CA . GLU A 1 174 ? 16.562 4.175 -11.274 1.00 94.81 174 GLU A CA 1
ATOM 1466 C C . GLU A 1 174 ? 17.148 5.483 -11.786 1.00 94.81 174 GLU A C 1
ATOM 1468 O O . GLU A 1 174 ? 17.944 5.510 -12.730 1.00 94.81 174 GLU A O 1
ATOM 1473 N N . THR A 1 175 ? 16.727 6.589 -11.188 1.00 93.50 175 THR A N 1
ATOM 1474 C CA . THR A 1 175 ? 17.239 7.909 -11.536 1.00 93.50 175 THR A CA 1
ATOM 1475 C C . THR A 1 175 ? 17.457 8.745 -10.290 1.00 93.50 175 THR A C 1
ATOM 1477 O O . THR A 1 175 ? 16.698 8.671 -9.326 1.00 93.50 175 THR A O 1
ATOM 1480 N N . SER A 1 176 ? 18.505 9.560 -10.309 1.00 92.12 176 SER A N 1
ATOM 1481 C CA . SER A 1 176 ? 18.751 10.540 -9.257 1.00 92.12 176 SER A CA 1
ATOM 1482 C C . SER A 1 176 ? 17.944 11.804 -9.528 1.00 92.12 176 SER A C 1
ATOM 1484 O O . SER A 1 176 ? 17.786 12.194 -10.683 1.00 92.12 176 SER A O 1
ATOM 1486 N N . ARG A 1 177 ? 17.525 12.512 -8.473 1.00 87.94 177 ARG A N 1
ATOM 1487 C CA . ARG A 1 177 ? 16.889 13.839 -8.583 1.00 87.94 177 ARG A CA 1
ATOM 1488 C C . ARG A 1 177 ? 17.696 14.861 -9.383 1.00 87.94 177 ARG A C 1
ATOM 1490 O O . ARG A 1 177 ? 17.128 15.835 -9.846 1.00 87.94 177 ARG A O 1
ATOM 1497 N N . TYR A 1 178 ? 19.013 14.674 -9.487 1.00 86.38 178 TYR A N 1
ATOM 1498 C CA . TYR A 1 178 ? 19.910 15.572 -10.222 1.00 86.38 178 TYR A CA 1
ATOM 1499 C C . TYR A 1 178 ? 19.984 15.247 -11.721 1.00 86.38 178 TYR A C 1
ATOM 1501 O O . TYR A 1 178 ? 20.712 15.908 -12.453 1.00 86.38 178 TYR A O 1
ATOM 1509 N N . ARG A 1 179 ? 19.290 14.193 -12.165 1.00 74.69 179 ARG A N 1
ATOM 1510 C CA . ARG A 1 179 ? 19.216 13.739 -13.562 1.00 74.69 179 ARG A CA 1
ATOM 1511 C C . ARG A 1 179 ? 17.784 13.759 -14.114 1.00 74.69 179 ARG A C 1
ATOM 1513 O O . ARG A 1 179 ? 17.564 13.205 -15.189 1.00 74.69 179 ARG A O 1
ATOM 1520 N N . ILE A 1 180 ? 16.833 14.302 -13.350 1.00 56.62 180 ILE A N 1
ATOM 1521 C CA . ILE A 1 180 ? 15.453 14.561 -13.784 1.00 56.62 180 ILE A CA 1
ATOM 1522 C C . ILE A 1 180 ? 15.399 15.979 -14.337 1.00 56.62 180 ILE A C 1
ATOM 1524 O O . ILE A 1 180 ? 16.002 16.862 -13.686 1.00 56.62 180 ILE A O 1
#

Sequence (180 aa):
MKENYLKIDIIPDNTNYWLIRTNGGSWYNDFKYNDHVSITNNIVDLNTLKEINKLEDYKKVITSKNDSKQKELKQALLNLSENEREKILEKSNLTKRNITDLSKRLFEFIHEIKIGDYIVIPNYRSFEFSIGIVISDAIEYNDKEIQQLKTDSKKQDYKYSNNKLHRKIKWLKETSRYRI

Organism: NCBI:txid1358412